Protein AF-A0A3N5MB37-F1 (afdb_monomer_lite)

Secondary structure (DSSP, 8-state):
-PPPPPPSEE-SS-TTEEEE-SSGGGGGG-SS-SEEEE-TTT-EEEEPPP-SS-SS--SSPPGGG----SSHHHHHHHHHHHHHHHHHHTT--

Structure (mmCIF, N/CA/C/O backbone):
data_AF-A0A3N5MB37-F1
#
_entry.id   AF-A0A3N5MB37-F1
#
loop_
_atom_site.group_PDB
_atom_site.id
_atom_site.type_symbol
_atom_site.label_atom_id
_atom_site.label_alt_id
_atom_site.label_comp_id
_atom_site.label_asym_id
_atom_site.label_entity_id
_atom_site.label_seq_id
_atom_site.pdbx_PDB_ins_code
_atom_site.Cartn_x
_atom_site.Cartn_y
_atom_site.Cartn_z
_atom_site.occupancy
_atom_site.B_iso_or_equiv
_atom_site.auth_seq_id
_atom_site.auth_comp_id
_atom_site.auth_asym_id
_atom_site.auth_atom_id
_atom_site.pdbx_PDB_model_num
ATOM 1 N N . MET A 1 1 ? -1.351 -23.965 -5.806 1.00 51.12 1 MET A N 1
ATOM 2 C CA . MET A 1 1 ? -0.735 -22.833 -5.084 1.00 51.12 1 MET A CA 1
ATOM 3 C C . MET A 1 1 ? -1.056 -21.598 -5.895 1.00 51.12 1 MET A C 1
ATOM 5 O O . MET A 1 1 ? -0.810 -21.631 -7.093 1.00 51.12 1 MET A O 1
ATOM 9 N N . THR A 1 2 ? -1.703 -20.592 -5.313 1.00 62.12 2 THR A N 1
ATOM 10 C CA . THR A 1 2 ? -2.011 -19.350 -6.036 1.00 62.12 2 THR A CA 1
ATOM 11 C C . THR A 1 2 ? -0.697 -18.619 -6.310 1.00 62.12 2 THR A C 1
ATOM 13 O O . THR A 1 2 ? 0.122 -18.483 -5.402 1.00 62.12 2 THR A O 1
ATOM 16 N N . GLU A 1 3 ? -0.450 -18.231 -7.558 1.00 83.38 3 GLU A N 1
ATOM 17 C CA . GLU A 1 3 ? 0.772 -17.511 -7.927 1.00 83.38 3 GLU A CA 1
ATOM 18 C C . GLU A 1 3 ? 0.736 -16.074 -7.394 1.00 83.38 3 GLU A C 1
ATOM 20 O O . GLU A 1 3 ? -0.325 -15.451 -7.322 1.00 83.38 3 GLU A O 1
ATOM 25 N N . ARG A 1 4 ? 1.905 -15.537 -7.018 1.00 89.44 4 ARG A N 1
ATOM 26 C CA . ARG A 1 4 ? 2.017 -14.131 -6.609 1.00 89.44 4 ARG A CA 1
ATOM 27 C C . ARG A 1 4 ? 1.727 -13.229 -7.803 1.00 89.44 4 ARG A C 1
ATOM 29 O O . ARG A 1 4 ? 2.274 -13.457 -8.881 1.00 89.44 4 ARG A O 1
ATOM 36 N N . GLY A 1 5 ? 0.989 -12.142 -7.586 1.00 89.88 5 GLY A N 1
ATOM 37 C CA . GLY A 1 5 ? 0.866 -11.084 -8.582 1.00 89.88 5 GLY A CA 1
ATOM 38 C C . GLY A 1 5 ? 2.246 -10.573 -9.035 1.00 89.88 5 GLY A C 1
ATOM 39 O O . GLY A 1 5 ? 3.174 -10.468 -8.209 1.00 89.88 5 GLY A O 1
ATOM 40 N N . PRO A 1 6 ? 2.423 -10.276 -10.336 1.00 92.69 6 PRO A N 1
ATOM 41 C CA . PRO A 1 6 ? 3.677 -9.743 -10.850 1.00 92.69 6 PRO A CA 1
ATOM 42 C C . PRO A 1 6 ? 3.964 -8.364 -10.246 1.00 92.69 6 PRO A C 1
ATOM 44 O O . PRO A 1 6 ? 3.060 -7.660 -9.799 1.00 92.69 6 PRO A O 1
ATOM 47 N N . ALA A 1 7 ? 5.237 -7.965 -10.242 1.00 95.50 7 ALA A N 1
ATOM 48 C CA . ALA A 1 7 ? 5.557 -6.571 -9.966 1.00 95.50 7 ALA A CA 1
ATOM 49 C C . ALA A 1 7 ? 5.042 -5.708 -11.124 1.00 95.50 7 ALA A C 1
ATOM 51 O O . ALA A 1 7 ? 5.195 -6.082 -12.287 1.00 95.50 7 ALA A O 1
ATOM 52 N N . TYR A 1 8 ? 4.458 -4.556 -10.807 1.00 96.81 8 TYR A N 1
ATOM 53 C CA . TYR A 1 8 ? 4.068 -3.570 -11.808 1.00 96.81 8 TYR A CA 1
ATOM 54 C C . TYR A 1 8 ? 5.303 -3.022 -12.530 1.00 96.81 8 TYR A C 1
ATOM 56 O O . TYR A 1 8 ? 5.325 -2.920 -13.756 1.00 96.81 8 TYR A O 1
ATOM 64 N N . ARG A 1 9 ? 6.349 -2.702 -11.760 1.00 96.38 9 ARG A N 1
ATOM 65 C CA . ARG A 1 9 ? 7.668 -2.275 -12.241 1.00 96.38 9 ARG A CA 1
ATOM 66 C C . ARG A 1 9 ? 8.749 -2.793 -11.298 1.00 96.38 9 ARG A C 1
ATOM 68 O O . ARG A 1 9 ? 8.490 -3.001 -10.115 1.00 96.38 9 ARG A O 1
ATOM 75 N N . SER A 1 10 ? 9.962 -2.958 -11.810 1.00 95.94 10 SER A N 1
ATOM 76 C CA . SER A 1 10 ? 11.148 -3.223 -10.989 1.00 95.94 10 SER A CA 1
ATOM 77 C C . SER A 1 10 ? 11.999 -1.966 -10.864 1.00 95.94 10 SER A C 1
ATOM 79 O O . SER A 1 10 ? 11.988 -1.113 -11.754 1.00 95.94 10 SER A O 1
ATOM 81 N N . SER A 1 11 ? 12.754 -1.849 -9.771 1.00 94.62 11 SER A N 1
ATOM 82 C CA . SER A 1 11 ? 13.696 -0.740 -9.613 1.00 94.62 11 SER A CA 1
ATOM 83 C C . SER A 1 11 ? 14.773 -0.783 -10.709 1.00 94.62 11 SER A C 1
ATOM 85 O O . SER A 1 11 ? 15.343 -1.849 -10.962 1.00 94.62 11 SER A O 1
ATOM 87 N N . PRO A 1 12 ? 15.114 0.365 -11.327 1.00 94.81 12 PRO A N 1
ATOM 88 C CA . PRO A 1 12 ? 16.154 0.433 -12.352 1.00 94.81 12 PRO A CA 1
ATOM 89 C C . PRO A 1 12 ? 17.563 0.165 -11.802 1.00 94.81 12 PRO A C 1
ATOM 91 O O . PRO A 1 12 ? 18.457 -0.180 -12.567 1.00 94.81 12 PRO A O 1
ATOM 94 N N . SER A 1 13 ? 17.776 0.321 -10.490 1.00 96.12 13 SER A N 1
ATOM 95 C CA . SER A 1 13 ? 19.071 0.105 -9.830 1.00 96.12 13 SER A CA 1
ATOM 96 C C . SER A 1 13 ? 19.144 -1.193 -9.024 1.00 96.12 13 SER A C 1
ATOM 98 O O . SER A 1 13 ? 20.227 -1.576 -8.586 1.00 96.12 13 SER A O 1
ATOM 100 N N . ASN A 1 14 ? 18.015 -1.877 -8.810 1.00 94.25 14 ASN A N 1
ATOM 101 C CA . ASN A 1 14 ? 17.966 -3.132 -8.066 1.00 94.25 14 ASN A CA 1
ATOM 102 C C . ASN A 1 14 ? 16.813 -4.024 -8.572 1.00 94.25 14 ASN A C 1
ATOM 104 O O . ASN A 1 14 ? 15.666 -3.824 -8.166 1.00 94.25 14 ASN A O 1
ATOM 108 N N . PRO A 1 15 ? 17.088 -5.041 -9.408 1.00 92.69 15 PRO A N 1
ATOM 109 C CA . PRO A 1 15 ? 16.046 -5.882 -9.999 1.00 92.69 15 PRO A CA 1
ATOM 110 C C . PRO A 1 15 ? 15.275 -6.725 -8.970 1.00 92.69 15 PRO A C 1
ATOM 112 O O . PRO A 1 15 ? 14.184 -7.204 -9.274 1.00 92.69 15 PRO A O 1
ATOM 115 N N . SER A 1 16 ? 15.802 -6.876 -7.750 1.00 93.94 16 SER A N 1
ATOM 116 C CA . SER A 1 16 ? 15.133 -7.576 -6.649 1.00 93.94 16 SER A CA 1
ATOM 117 C C . SER A 1 16 ? 14.076 -6.724 -5.938 1.00 93.94 16 SER A C 1
ATOM 119 O O . SER A 1 16 ? 13.363 -7.249 -5.087 1.00 93.94 16 SER A O 1
ATOM 121 N N . LEU A 1 17 ? 13.956 -5.430 -6.257 1.00 96.12 17 LEU A N 1
ATOM 122 C CA . LEU A 1 17 ? 12.909 -4.547 -5.738 1.00 96.12 17 LEU A CA 1
ATOM 123 C C . LEU A 1 17 ? 11.783 -4.403 -6.763 1.00 96.12 17 LEU A C 1
ATOM 125 O O . LEU A 1 17 ? 12.007 -3.893 -7.861 1.00 96.12 17 LEU A O 1
ATOM 129 N N . GLY A 1 18 ? 10.575 -4.821 -6.386 1.00 96.56 18 GLY A N 1
ATOM 130 C CA . GLY A 1 18 ? 9.370 -4.727 -7.207 1.00 96.56 18 GLY A CA 1
ATOM 131 C C . GLY A 1 18 ? 8.318 -3.807 -6.596 1.00 96.56 18 GLY A C 1
ATOM 132 O O . GLY A 1 18 ? 7.938 -3.972 -5.440 1.00 96.56 18 GLY A O 1
ATOM 133 N N . GLU A 1 19 ? 7.818 -2.869 -7.391 1.00 97.88 19 GLU A N 1
ATOM 134 C CA . GLU A 1 19 ? 6.635 -2.066 -7.089 1.00 97.88 19 GLU A CA 1
ATOM 135 C C . GLU A 1 19 ? 5.375 -2.917 -7.281 1.00 97.88 19 GLU A C 1
ATOM 137 O O . GLU A 1 19 ? 5.192 -3.510 -8.346 1.00 97.88 19 GLU A O 1
ATOM 142 N N . ILE A 1 20 ? 4.501 -2.993 -6.276 1.00 97.94 20 ILE A N 1
ATOM 143 C CA . ILE A 1 20 ? 3.253 -3.760 -6.349 1.00 97.94 20 ILE A CA 1
ATOM 144 C C . ILE A 1 20 ? 2.071 -2.802 -6.483 1.00 97.94 20 ILE A C 1
ATOM 146 O O . ILE A 1 20 ? 1.861 -1.949 -5.624 1.00 97.94 20 ILE A O 1
ATOM 150 N N . GLN A 1 21 ? 1.278 -2.989 -7.539 1.00 97.75 21 GLN A N 1
ATOM 151 C CA . GLN A 1 21 ? 0.029 -2.270 -7.786 1.00 97.75 21 GLN A CA 1
ATOM 152 C C . GLN A 1 21 ? -1.097 -3.294 -7.949 1.00 97.75 21 GLN A C 1
ATOM 154 O O . GLN A 1 21 ? -1.097 -4.047 -8.921 1.00 97.75 21 GLN A O 1
ATOM 159 N N . THR A 1 22 ? -2.065 -3.320 -7.028 1.00 96.12 22 THR A N 1
ATOM 160 C CA . THR A 1 22 ? -3.230 -4.217 -7.161 1.00 96.12 22 THR A CA 1
ATOM 161 C C . THR A 1 22 ? -4.180 -3.746 -8.266 1.00 96.12 22 THR A C 1
ATOM 163 O O . THR A 1 22 ? -4.939 -4.549 -8.806 1.00 96.12 22 THR A O 1
ATOM 166 N N . ARG A 1 23 ? -4.094 -2.458 -8.639 1.00 96.38 23 ARG A N 1
ATOM 167 C CA . ARG A 1 23 ? -4.806 -1.819 -9.753 1.00 96.38 23 ARG A CA 1
ATOM 168 C C . ARG A 1 23 ? -3.857 -0.952 -10.593 1.00 96.38 23 ARG A C 1
ATOM 170 O O . ARG A 1 23 ? -3.792 0.264 -10.389 1.00 96.38 23 ARG A O 1
ATOM 177 N N . PRO A 1 24 ? -3.085 -1.547 -11.522 1.00 96.12 24 PRO A N 1
ATOM 178 C CA . PRO A 1 24 ? -2.102 -0.826 -12.336 1.00 96.12 24 PRO A CA 1
ATOM 179 C C . PRO A 1 24 ? -2.658 0.398 -13.077 1.00 96.12 24 PRO A C 1
ATOM 181 O O . PRO A 1 24 ? -1.956 1.389 -13.258 1.00 96.12 24 PRO A O 1
ATOM 184 N N . GLU A 1 25 ? -3.930 0.368 -13.473 1.00 97.06 25 GLU A N 1
ATOM 185 C CA . GLU A 1 25 ? -4.607 1.459 -14.177 1.00 97.06 25 GLU A CA 1
ATOM 186 C C . GLU A 1 25 ? -4.815 2.719 -13.317 1.00 97.06 25 GLU A C 1
ATOM 188 O O . GLU A 1 25 ? -4.987 3.815 -13.854 1.00 97.06 25 GLU A O 1
ATOM 193 N N . ARG A 1 26 ? -4.775 2.574 -11.987 1.00 96.88 26 ARG A N 1
ATOM 194 C CA . ARG A 1 26 ? -4.973 3.645 -10.998 1.00 96.88 26 ARG A CA 1
ATOM 195 C C . ARG A 1 26 ? -3.655 4.206 -10.448 1.00 96.88 26 ARG A C 1
ATOM 197 O O . ARG A 1 26 ? -3.683 5.076 -9.586 1.00 96.88 26 ARG A O 1
ATOM 204 N N . VAL A 1 27 ? -2.497 3.754 -10.946 1.00 96.75 27 VAL A N 1
ATOM 205 C CA . VAL A 1 27 ? -1.170 4.170 -10.438 1.00 96.75 27 VAL A CA 1
ATOM 206 C C . VAL A 1 27 ? -0.971 5.688 -10.420 1.00 96.75 27 VAL A C 1
ATOM 208 O O . VAL A 1 27 ? -0.319 6.213 -9.530 1.00 96.75 27 VAL A O 1
ATOM 211 N N . LYS A 1 28 ? -1.550 6.401 -11.392 1.00 96.62 28 LYS A N 1
ATOM 212 C CA . LYS A 1 28 ? -1.431 7.860 -11.522 1.00 96.62 28 LYS A CA 1
ATOM 213 C C . LYS A 1 28 ? -2.143 8.633 -10.406 1.00 96.62 28 LYS A C 1
ATOM 215 O O . LYS A 1 28 ? -1.848 9.809 -10.231 1.00 96.62 28 LYS A O 1
ATOM 220 N N . ASP A 1 29 ? -3.072 7.992 -9.699 1.00 96.56 29 ASP A N 1
ATOM 221 C CA . ASP A 1 29 ? -3.858 8.649 -8.657 1.00 96.56 29 ASP A CA 1
ATOM 222 C C . ASP A 1 29 ? -3.123 8.636 -7.313 1.00 96.56 29 ASP A C 1
ATOM 224 O O . ASP A 1 29 ? -3.400 9.474 -6.464 1.00 96.56 29 ASP A O 1
ATOM 228 N N . MET A 1 30 ? -2.158 7.724 -7.133 1.00 95.62 30 MET A N 1
ATOM 229 C CA . MET A 1 30 ? -1.439 7.526 -5.876 1.00 95.62 30 MET A CA 1
ATOM 230 C C . MET A 1 30 ? 0.018 8.005 -5.982 1.00 95.62 30 MET A C 1
ATOM 232 O O . MET A 1 30 ? 0.730 7.610 -6.905 1.00 95.62 30 MET A O 1
ATOM 236 N N . PRO A 1 31 ? 0.530 8.785 -5.012 1.00 95.06 31 PRO A N 1
ATOM 237 C CA . PRO A 1 31 ? 1.931 9.208 -4.986 1.00 95.06 31 PRO A CA 1
ATOM 238 C C . PRO A 1 31 ? 2.881 8.127 -4.437 1.00 95.06 31 PRO A C 1
ATOM 240 O O . PRO A 1 31 ? 4.082 8.363 -4.315 1.00 95.06 31 PRO A O 1
ATOM 243 N N . TYR A 1 32 ? 2.357 6.953 -4.077 1.00 95.50 32 TYR A N 1
ATOM 244 C CA . TYR A 1 32 ? 3.097 5.810 -3.550 1.00 95.50 32 TYR A CA 1
ATOM 245 C C . TYR A 1 32 ? 2.484 4.493 -4.041 1.00 95.50 32 TYR A C 1
ATOM 247 O O . TYR A 1 32 ? 1.348 4.448 -4.513 1.00 95.50 32 TYR A O 1
ATOM 255 N N . ALA A 1 33 ? 3.235 3.401 -3.907 1.00 97.62 33 ALA A N 1
ATOM 256 C CA . ALA A 1 33 ? 2.741 2.061 -4.198 1.00 97.62 33 ALA A CA 1
ATOM 257 C C . ALA A 1 33 ? 2.045 1.445 -2.973 1.00 97.62 33 ALA A C 1
ATOM 259 O O . ALA A 1 33 ? 2.534 1.626 -1.854 1.00 97.62 33 ALA A O 1
ATOM 260 N N . PRO A 1 34 ? 0.964 0.663 -3.147 1.00 98.06 34 PRO A N 1
ATOM 261 C CA . PRO A 1 34 ? 0.373 -0.124 -2.065 1.00 98.06 34 PRO A CA 1
ATOM 262 C C . PRO A 1 34 ? 1.388 -0.986 -1.307 1.00 98.06 34 PRO A C 1
ATOM 264 O O . PRO A 1 34 ? 1.334 -1.066 -0.081 1.00 98.06 34 PRO A O 1
ATOM 267 N N . ALA A 1 35 ? 2.336 -1.598 -2.023 1.00 98.31 35 ALA A N 1
ATOM 268 C CA . ALA A 1 35 ? 3.447 -2.305 -1.404 1.00 98.31 35 ALA A CA 1
ATOM 269 C C . ALA A 1 35 ? 4.709 -2.321 -2.274 1.00 98.31 35 ALA A C 1
ATOM 271 O O . ALA A 1 35 ? 4.655 -2.173 -3.496 1.00 98.31 35 ALA A O 1
ATOM 272 N N . ILE A 1 36 ? 5.845 -2.572 -1.626 1.00 98.06 36 ILE A N 1
ATOM 273 C CA . ILE A 1 36 ? 7.128 -2.878 -2.260 1.00 98.06 36 ILE A CA 1
ATOM 274 C C . ILE A 1 36 ? 7.547 -4.290 -1.862 1.00 98.06 36 ILE A C 1
ATOM 276 O O . ILE A 1 36 ? 7.610 -4.625 -0.678 1.00 98.06 36 ILE A O 1
ATOM 280 N N . ARG A 1 37 ? 7.867 -5.118 -2.855 1.00 97.12 37 ARG A N 1
ATOM 281 C CA . ARG A 1 37 ? 8.372 -6.477 -2.655 1.00 97.12 37 ARG A CA 1
ATOM 282 C C . ARG A 1 37 ? 9.888 -6.512 -2.797 1.00 97.12 37 ARG A C 1
ATOM 284 O O . ARG A 1 37 ? 10.427 -6.041 -3.796 1.00 97.12 37 ARG A O 1
ATOM 291 N N . VAL A 1 38 ? 10.555 -7.139 -1.834 1.00 96.62 38 VAL A N 1
ATOM 292 C CA . VAL A 1 38 ? 11.975 -7.497 -1.895 1.00 96.62 38 VAL A CA 1
ATOM 293 C C . VAL A 1 38 ? 12.071 -8.989 -2.189 1.00 96.62 38 VAL A C 1
ATOM 295 O O . VAL A 1 38 ? 11.643 -9.816 -1.387 1.00 96.62 38 VAL A O 1
ATOM 298 N N . ALA A 1 39 ? 12.610 -9.336 -3.354 1.00 90.94 39 ALA A N 1
ATOM 299 C CA . ALA A 1 39 ? 12.836 -10.713 -3.776 1.00 90.94 39 ALA A CA 1
ATOM 300 C C . ALA A 1 39 ? 13.896 -11.416 -2.888 1.00 90.94 39 ALA A C 1
ATOM 302 O O . ALA A 1 39 ? 14.502 -10.783 -2.014 1.00 90.94 39 ALA A O 1
ATOM 303 N N . PRO A 1 40 ? 14.135 -12.728 -3.073 1.00 86.56 40 PRO A N 1
ATOM 304 C CA . PRO A 1 40 ? 15.151 -13.454 -2.318 1.00 86.56 40 PRO A CA 1
ATOM 305 C C . PRO A 1 40 ? 16.536 -12.776 -2.340 1.00 86.56 40 PRO A C 1
ATOM 307 O O . PRO A 1 40 ? 16.893 -12.126 -3.327 1.00 86.56 40 PRO A O 1
ATOM 310 N N . PRO A 1 41 ? 17.333 -12.934 -1.267 1.00 85.06 41 PRO A N 1
ATOM 311 C CA . PRO A 1 41 ? 17.086 -13.809 -0.114 1.00 85.06 41 PRO A CA 1
ATOM 312 C C . PRO A 1 41 ? 16.215 -13.197 1.000 1.00 85.06 41 PRO A C 1
ATOM 314 O O . PRO A 1 41 ? 15.928 -13.889 1.967 1.00 85.06 41 PRO A O 1
ATOM 317 N N . GLY A 1 42 ? 15.811 -11.924 0.903 1.00 81.06 42 GLY A N 1
ATOM 318 C CA . GLY A 1 42 ? 15.047 -11.258 1.968 1.00 81.06 42 GLY A CA 1
ATOM 319 C C . GLY A 1 42 ? 13.579 -11.683 2.037 1.00 81.06 42 GLY A C 1
ATOM 320 O O . GLY A 1 42 ? 13.042 -11.826 3.126 1.00 81.06 42 GLY A O 1
ATOM 321 N N . GLU A 1 43 ? 12.951 -11.880 0.874 1.00 91.38 43 GLU A N 1
ATOM 322 C CA . GLU A 1 43 ? 11.543 -12.286 0.731 1.00 91.38 43 GLU A CA 1
ATOM 323 C C . GLU A 1 43 ? 10.569 -11.489 1.625 1.00 91.38 43 GLU A C 1
ATOM 325 O O . GLU A 1 43 ? 9.735 -12.036 2.343 1.00 91.38 43 GLU A O 1
ATOM 330 N N . LEU A 1 44 ? 10.687 -10.160 1.570 1.00 96.50 44 LEU A N 1
ATOM 331 C CA . LEU A 1 44 ? 9.886 -9.229 2.366 1.00 96.50 44 LEU A CA 1
ATOM 332 C C . LEU A 1 44 ? 8.843 -8.513 1.506 1.00 96.50 44 LEU A C 1
ATOM 334 O O . LEU A 1 44 ? 9.084 -8.201 0.336 1.00 96.50 44 LEU A O 1
ATOM 338 N N . LEU A 1 45 ? 7.711 -8.176 2.121 1.00 97.50 45 LEU A N 1
ATOM 339 C CA . LEU A 1 45 ? 6.710 -7.272 1.565 1.00 97.50 45 LEU A CA 1
ATOM 340 C C . LEU A 1 45 ? 6.527 -6.085 2.516 1.00 97.50 45 LEU A C 1
ATOM 342 O O . LEU A 1 45 ? 6.090 -6.251 3.652 1.00 97.50 45 LEU A O 1
ATOM 346 N N . PHE A 1 46 ? 6.863 -4.889 2.048 1.00 98.00 46 PHE A N 1
ATOM 347 C CA . PHE A 1 46 ? 6.650 -3.639 2.769 1.00 98.00 46 PHE A CA 1
ATOM 348 C C . PHE A 1 46 ? 5.318 -3.049 2.323 1.00 98.00 46 PHE A C 1
ATOM 350 O O . PHE A 1 46 ? 5.188 -2.638 1.172 1.00 98.00 46 PHE A O 1
ATOM 357 N N . ILE A 1 47 ? 4.332 -3.037 3.216 1.00 98.31 47 ILE A N 1
ATOM 358 C CA . ILE A 1 47 ? 2.983 -2.536 2.938 1.00 98.31 47 ILE A CA 1
ATOM 359 C C . ILE A 1 47 ? 2.905 -1.072 3.376 1.00 98.31 47 ILE A C 1
ATOM 361 O O . ILE A 1 47 ? 3.324 -0.729 4.483 1.00 98.31 47 ILE A O 1
ATOM 365 N N . SER A 1 48 ? 2.387 -0.210 2.502 1.00 98.19 48 SER A N 1
ATOM 366 C CA . SER A 1 48 ? 2.138 1.197 2.825 1.00 98.19 48 SER A CA 1
ATOM 367 C C . SER A 1 48 ? 1.080 1.331 3.923 1.00 98.19 48 SER A C 1
ATOM 369 O O . SER A 1 48 ? 0.241 0.452 4.112 1.00 98.19 48 SER A O 1
ATOM 371 N N . GLY A 1 49 ? 1.101 2.444 4.660 1.00 97.19 49 GLY A N 1
ATOM 372 C CA . GLY A 1 49 ? 0.109 2.691 5.707 1.00 97.19 49 GLY A CA 1
ATOM 373 C C . GLY A 1 49 ? -1.316 2.668 5.145 1.00 97.19 49 GLY A C 1
ATOM 374 O O . GLY A 1 49 ? -1.633 3.444 4.246 1.00 97.19 49 GLY A O 1
ATOM 375 N N . ALA A 1 50 ? -2.170 1.793 5.680 1.00 96.75 50 ALA A N 1
ATOM 376 C CA . ALA A 1 50 ? -3.575 1.695 5.299 1.00 96.75 50 ALA A CA 1
ATOM 377 C C . ALA A 1 50 ? -4.472 2.435 6.301 1.00 96.75 50 ALA A C 1
ATOM 379 O O . ALA A 1 50 ? -4.262 2.387 7.514 1.00 96.75 50 ALA A O 1
ATOM 380 N N . THR A 1 51 ? -5.493 3.105 5.780 1.00 96.00 51 THR A N 1
ATOM 381 C CA . THR A 1 51 ? -6.512 3.846 6.534 1.00 96.00 51 THR A CA 1
ATOM 382 C C . THR A 1 51 ? -7.899 3.321 6.129 1.00 96.00 51 THR A C 1
ATOM 384 O O . THR A 1 51 ? -7.980 2.452 5.255 1.00 96.00 51 THR A O 1
ATOM 387 N N . PRO A 1 52 ? -9.006 3.808 6.722 1.00 97.12 52 PRO A N 1
ATOM 388 C CA . PRO A 1 52 ? -10.348 3.502 6.221 1.00 97.12 52 PRO A CA 1
ATOM 389 C C . PRO A 1 52 ? -10.682 4.098 4.842 1.00 97.12 52 PRO A C 1
ATOM 391 O O . PRO A 1 52 ? -11.741 3.775 4.307 1.00 97.12 52 PRO A O 1
ATOM 394 N N . SER A 1 53 ? -9.827 4.948 4.260 1.00 96.12 53 SER A N 1
ATOM 395 C CA . SER A 1 53 ? -10.001 5.419 2.879 1.00 96.12 53 SER A CA 1
ATOM 396 C C . SER A 1 53 ? -9.889 4.248 1.890 1.00 96.12 53 SER A C 1
ATOM 398 O O . SER A 1 53 ? -9.150 3.301 2.164 1.00 96.12 53 SER A O 1
ATOM 400 N N . PRO A 1 54 ? -10.526 4.302 0.707 1.00 95.88 54 PRO A N 1
ATOM 401 C CA . PRO A 1 54 ? -10.273 3.327 -0.355 1.00 95.88 54 PRO A CA 1
ATOM 402 C C . PRO A 1 54 ? -8.774 3.208 -0.677 1.00 95.88 54 PRO A C 1
ATOM 404 O O . PRO A 1 54 ? -8.078 4.222 -0.721 1.00 95.88 54 PRO A O 1
ATOM 407 N N . LEU A 1 55 ? -8.273 1.993 -0.945 1.00 96.25 55 LEU A N 1
ATOM 408 C CA . LEU A 1 55 ? -6.846 1.764 -1.239 1.00 96.25 55 LEU A CA 1
ATOM 409 C C . LEU A 1 55 ? -6.302 2.660 -2.367 1.00 96.25 55 LEU A C 1
ATOM 411 O O . LEU A 1 55 ? -5.175 3.138 -2.282 1.00 96.25 55 LEU A O 1
ATOM 415 N N . TYR A 1 56 ? -7.111 2.890 -3.403 1.00 97.19 56 TYR A N 1
ATOM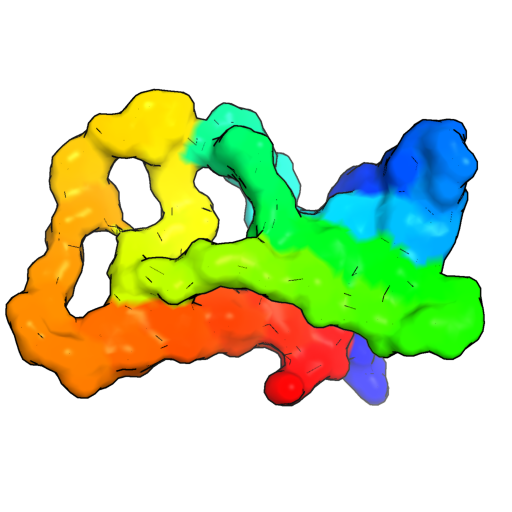 416 C CA . TYR A 1 56 ? -6.843 3.880 -4.444 1.00 97.19 56 TYR A CA 1
ATOM 417 C C . TYR A 1 56 ? -7.866 5.003 -4.339 1.00 97.19 56 TYR A C 1
ATOM 419 O O . TYR A 1 56 ? -9.067 4.755 -4.458 1.00 97.19 56 TYR A O 1
ATOM 427 N N . HIS A 1 57 ? -7.371 6.220 -4.162 1.00 96.69 57 HIS A N 1
ATOM 428 C CA . HIS A 1 57 ? -8.136 7.459 -4.089 1.00 96.69 57 HIS A CA 1
ATOM 429 C C . HIS A 1 57 ? -7.340 8.582 -4.760 1.00 96.69 57 HIS A C 1
ATOM 431 O O . HIS A 1 57 ? -6.192 8.394 -5.160 1.00 96.69 57 HIS A O 1
ATOM 437 N N . SER A 1 58 ? -7.973 9.728 -4.941 1.00 96.00 58 SER A N 1
ATOM 438 C CA . SER A 1 58 ? -7.414 10.853 -5.670 1.00 96.00 58 SER A CA 1
ATOM 439 C C . SER A 1 58 ? -6.386 11.606 -4.828 1.00 96.00 58 SER A C 1
ATOM 441 O O . SER A 1 58 ? -6.583 11.855 -3.638 1.00 96.00 58 SER A O 1
ATOM 443 N N . HIS A 1 59 ? -5.291 12.015 -5.468 1.00 95.44 59 HIS A N 1
ATOM 444 C CA . HIS A 1 59 ? -4.351 12.996 -4.938 1.00 95.44 59 HIS A CA 1
ATOM 445 C C . HIS A 1 59 ? -4.186 14.143 -5.952 1.00 95.44 59 HIS A C 1
ATOM 447 O O . HIS A 1 59 ? -3.641 13.912 -7.033 1.00 95.44 59 HIS A O 1
ATOM 453 N N . PRO A 1 60 ? -4.606 15.387 -5.633 1.00 94.94 60 PRO A N 1
ATOM 454 C CA . PRO A 1 60 ? -5.144 15.855 -4.347 1.00 94.94 60 PRO A CA 1
ATOM 455 C C . PRO A 1 60 ? -6.456 15.176 -3.923 1.00 94.94 60 PRO A C 1
ATOM 457 O O . PRO A 1 60 ? -7.229 14.748 -4.771 1.00 94.94 60 PRO A O 1
ATOM 460 N N . HIS A 1 61 ? -6.691 15.087 -2.609 1.00 95.50 61 HIS A N 1
ATOM 461 C CA . HIS A 1 61 ? -7.853 14.389 -2.050 1.00 95.50 61 HIS A CA 1
ATOM 462 C C . HIS A 1 61 ? -9.182 15.010 -2.485 1.00 95.50 61 HIS A C 1
ATOM 464 O O . HIS A 1 61 ? -9.389 16.218 -2.334 1.00 95.50 61 HIS A O 1
ATOM 470 N N . GLU A 1 62 ? -10.115 14.163 -2.916 1.00 95.56 62 GLU A N 1
ATOM 471 C CA . GLU A 1 62 ? -11.502 14.543 -3.158 1.00 95.56 62 GLU A CA 1
ATOM 472 C C . GLU A 1 62 ? -12.375 14.140 -1.966 1.00 95.56 62 GLU A C 1
ATOM 474 O O . GLU A 1 62 ? -12.503 12.966 -1.634 1.00 95.56 62 GLU A O 1
ATOM 479 N N . LEU A 1 63 ? -13.015 15.116 -1.309 1.00 94.12 63 LEU A N 1
ATOM 480 C CA . LEU A 1 63 ? -13.744 14.891 -0.047 1.00 94.12 63 LEU A CA 1
ATOM 481 C C . LEU A 1 63 ? -14.800 13.780 -0.129 1.00 94.12 63 LEU A C 1
ATOM 483 O O . LEU A 1 63 ? -15.054 13.096 0.861 1.00 94.12 63 LEU A O 1
ATOM 487 N N . HIS A 1 64 ? -15.419 13.600 -1.296 1.00 94.88 64 HIS A N 1
ATOM 488 C CA . HIS A 1 64 ? -16.470 12.607 -1.481 1.00 94.88 64 HIS A CA 1
ATOM 489 C C . HIS A 1 64 ? -15.948 11.157 -1.456 1.00 94.88 64 HIS A C 1
ATOM 491 O O . HIS A 1 64 ? -16.734 10.250 -1.196 1.00 94.88 64 HIS A O 1
ATOM 497 N N . GLU A 1 65 ? -14.646 10.933 -1.667 1.00 94.50 65 GLU A N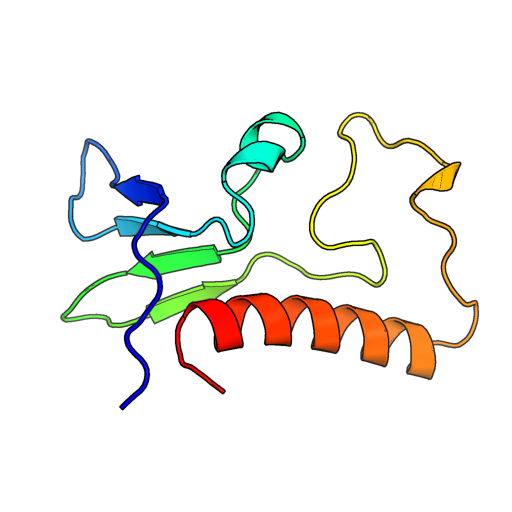 1
ATOM 498 C CA . GLU A 1 65 ? -14.003 9.614 -1.579 1.00 94.50 65 GLU A CA 1
ATOM 499 C C . GLU A 1 65 ? -13.668 9.214 -0.128 1.00 94.50 65 GLU A C 1
ATOM 501 O O . GLU A 1 65 ? -13.362 8.054 0.144 1.00 94.50 65 GLU A O 1
ATOM 506 N N . HIS A 1 66 ? -13.763 10.154 0.820 1.00 93.12 66 HIS A N 1
ATOM 507 C CA . HIS A 1 66 ? -13.340 9.990 2.215 1.00 93.12 66 HIS A CA 1
ATOM 508 C C . HIS A 1 66 ? -14.518 10.021 3.201 1.00 93.12 66 HIS A C 1
ATOM 510 O O . HIS A 1 66 ? -14.496 10.703 4.228 1.00 93.12 66 HIS A O 1
ATOM 516 N N . GLN A 1 67 ? -15.575 9.271 2.890 1.00 92.44 67 GLN A N 1
ATOM 517 C CA . GLN A 1 67 ? -16.742 9.114 3.762 1.00 92.44 67 GLN A CA 1
ATOM 518 C C . GLN A 1 67 ? -16.506 8.000 4.786 1.00 92.44 67 GLN A C 1
ATOM 520 O O . GLN A 1 67 ? -16.926 6.859 4.607 1.00 92.44 67 GLN A O 1
ATOM 525 N N . HIS A 1 68 ? -15.790 8.324 5.862 1.00 94.25 68 HIS A N 1
ATOM 526 C CA . HIS A 1 68 ? -15.416 7.332 6.867 1.00 94.25 68 HIS A CA 1
ATOM 527 C C . HIS A 1 68 ? -16.496 7.142 7.942 1.00 94.25 68 HIS A C 1
ATOM 529 O O . HIS A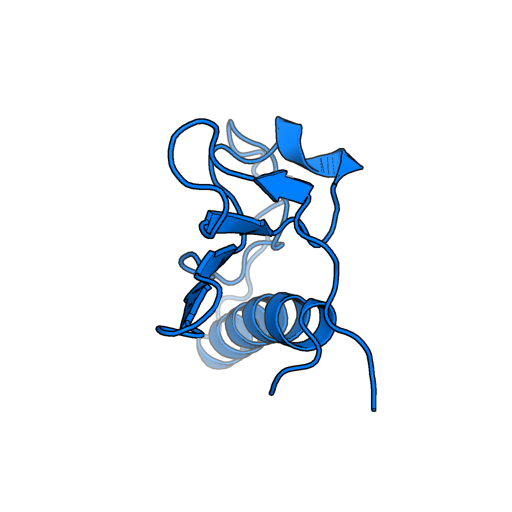 1 68 ? -17.123 8.111 8.381 1.00 94.25 68 HIS A O 1
ATOM 535 N N . PRO A 1 69 ? -16.676 5.909 8.441 1.00 95.81 69 PRO A N 1
ATOM 536 C CA . PRO A 1 69 ? -17.505 5.653 9.611 1.00 95.81 69 PRO A CA 1
ATOM 537 C C . PRO A 1 69 ? -16.883 6.307 10.849 1.00 95.81 69 PRO A C 1
ATOM 539 O O . PRO A 1 69 ? -15.665 6.386 10.973 1.00 95.81 69 PRO A O 1
ATOM 542 N N . VAL A 1 70 ? -17.703 6.743 11.807 1.00 96.75 70 VAL A N 1
ATOM 543 C CA . VAL A 1 70 ? -17.207 7.362 13.056 1.00 96.75 70 VAL A CA 1
ATOM 544 C C . VAL A 1 70 ? -16.647 6.315 14.029 1.00 96.75 70 VAL A C 1
ATOM 546 O O . VAL A 1 70 ? -15.748 6.602 14.814 1.00 96.75 70 VAL A O 1
ATOM 549 N N . GLY A 1 71 ? -17.169 5.086 13.986 1.00 98.12 71 GLY A N 1
ATOM 550 C CA . GLY A 1 71 ? -16.767 4.014 14.893 1.00 98.12 71 GLY A CA 1
ATOM 551 C C . GLY A 1 71 ? -15.379 3.464 14.570 1.00 98.12 71 GLY A C 1
ATOM 552 O O . GLY A 1 71 ? -15.138 3.001 13.457 1.00 98.12 71 GLY A O 1
ATOM 553 N N . ILE A 1 72 ? -14.492 3.438 15.569 1.00 98.25 72 ILE A N 1
ATOM 554 C CA . ILE A 1 72 ? -13.115 2.951 15.398 1.00 98.25 72 ILE A CA 1
ATOM 555 C C . ILE A 1 72 ? -13.057 1.494 14.930 1.00 98.25 72 ILE A C 1
ATOM 557 O O . ILE A 1 72 ? -12.246 1.171 14.072 1.00 98.25 72 ILE A O 1
ATOM 561 N N . ALA A 1 73 ? -13.955 0.632 15.419 1.00 98.56 73 ALA A N 1
ATOM 562 C CA . ALA A 1 73 ? -14.002 -0.773 15.015 1.00 98.56 73 ALA A CA 1
ATOM 563 C C . ALA A 1 73 ? -14.206 -0.924 13.500 1.00 98.56 73 ALA A C 1
ATOM 565 O O . ALA A 1 73 ? -13.530 -1.723 12.855 1.00 98.56 73 ALA A O 1
ATOM 566 N N . GLU A 1 74 ? -15.091 -0.110 12.926 1.00 98.38 74 GLU A N 1
ATOM 567 C CA . GLU A 1 74 ? -15.371 -0.150 11.497 1.00 98.38 74 GLU A CA 1
ATOM 568 C C . GLU A 1 74 ? -14.228 0.460 10.682 1.00 98.38 74 GLU A C 1
ATOM 570 O O . GLU A 1 74 ? -13.840 -0.087 9.651 1.00 98.38 74 GLU A O 1
ATOM 575 N N . GLN A 1 75 ? -13.617 1.545 11.170 1.00 98.44 75 GLN A N 1
ATOM 576 C CA . GLN A 1 75 ? -12.423 2.097 10.527 1.00 98.44 75 GLN A CA 1
ATOM 577 C C . GLN A 1 75 ? -11.270 1.085 10.501 1.00 98.44 75 GLN A C 1
ATOM 579 O O . GLN A 1 75 ? -10.595 0.941 9.482 1.00 98.44 75 GLN A O 1
ATOM 584 N N . THR A 1 76 ? -11.063 0.357 11.602 1.00 98.44 76 THR A N 1
ATOM 585 C CA . THR A 1 76 ? -10.072 -0.718 11.682 1.00 98.44 76 THR A CA 1
ATOM 586 C C . THR A 1 76 ? -10.403 -1.841 10.707 1.00 98.44 76 THR A C 1
ATOM 588 O O . THR A 1 76 ? -9.507 -2.286 9.997 1.00 98.44 76 THR A O 1
ATOM 591 N N . ARG A 1 77 ? -11.669 -2.270 10.613 1.00 98.50 77 ARG A N 1
ATOM 592 C CA . ARG A 1 77 ? -12.094 -3.296 9.648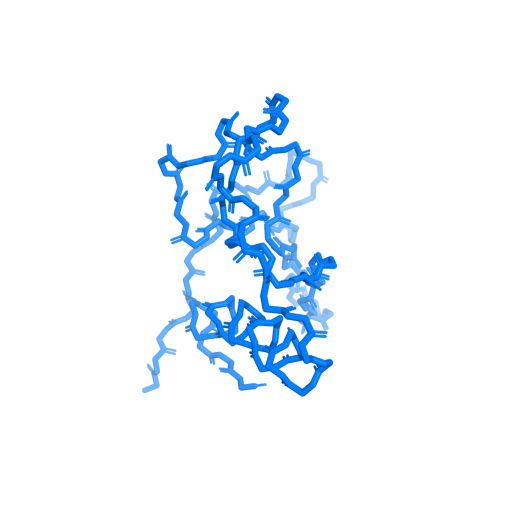 1.00 98.50 77 ARG A CA 1
ATOM 593 C C . ARG A 1 77 ? -11.727 -2.896 8.215 1.00 98.50 77 ARG A C 1
ATOM 595 O O . ARG A 1 77 ? -11.065 -3.671 7.534 1.00 98.50 77 ARG A O 1
ATOM 602 N N . LEU A 1 78 ? -12.073 -1.678 7.795 1.00 98.06 78 LEU A N 1
ATOM 603 C CA . LEU A 1 78 ? -11.777 -1.166 6.450 1.00 98.06 78 LEU A CA 1
ATOM 604 C C . LEU A 1 78 ? -10.269 -1.075 6.170 1.00 98.06 78 LEU A C 1
ATOM 606 O O . LEU A 1 78 ? -9.806 -1.486 5.107 1.00 98.06 78 LEU A O 1
ATOM 610 N N . ALA A 1 79 ? -9.480 -0.598 7.137 1.00 98.25 79 ALA A N 1
ATOM 611 C CA . ALA A 1 79 ? -8.025 -0.556 7.000 1.00 98.25 79 ALA A CA 1
ATOM 612 C C . ALA A 1 79 ? -7.421 -1.966 6.845 1.00 98.25 79 ALA A C 1
ATOM 614 O O . ALA A 1 79 ? -6.565 -2.185 5.985 1.00 98.25 79 ALA A O 1
ATOM 615 N N . MET A 1 80 ? -7.898 -2.940 7.628 1.00 98.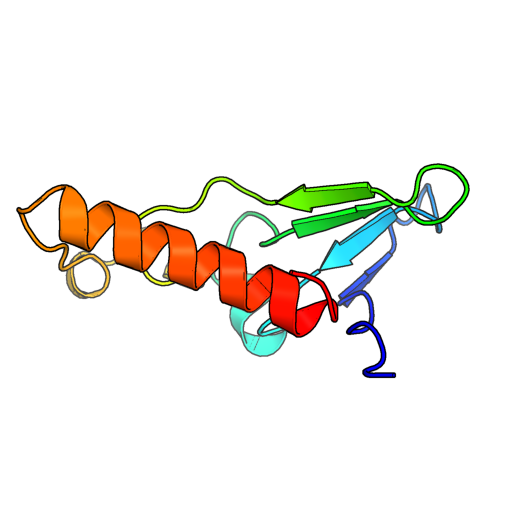50 80 MET A N 1
ATOM 616 C CA . MET A 1 80 ? -7.461 -4.335 7.520 1.00 98.50 80 MET A CA 1
ATOM 617 C C . MET A 1 80 ? -7.901 -4.980 6.200 1.00 98.50 80 MET A C 1
ATOM 619 O O . MET A 1 80 ? -7.149 -5.770 5.636 1.00 98.50 80 MET A O 1
ATOM 623 N N . GLU A 1 81 ? -9.067 -4.623 5.660 1.00 97.94 81 GLU A N 1
ATOM 624 C CA . GLU A 1 81 ? -9.510 -5.077 4.335 1.00 97.94 81 GLU A CA 1
ATOM 625 C C . GLU A 1 81 ? -8.628 -4.543 3.212 1.00 97.94 81 GLU A C 1
ATOM 627 O O . GLU A 1 81 ? -8.247 -5.303 2.321 1.00 97.94 81 GLU A O 1
ATOM 632 N N . ASN A 1 82 ? -8.221 -3.274 3.282 1.00 97.81 82 ASN A N 1
ATOM 633 C CA . ASN A 1 82 ? -7.250 -2.718 2.345 1.00 97.81 82 ASN A CA 1
ATOM 634 C C . ASN A 1 82 ? -5.928 -3.502 2.384 1.00 97.81 82 ASN A C 1
ATOM 636 O O . ASN A 1 82 ? -5.436 -3.915 1.333 1.00 97.81 82 ASN A O 1
ATOM 640 N N . ILE A 1 83 ? -5.391 -3.783 3.577 1.00 98.56 83 ILE A N 1
ATOM 641 C CA . ILE A 1 83 ? -4.183 -4.613 3.740 1.00 98.56 83 ILE A CA 1
ATOM 642 C C . ILE A 1 83 ? -4.405 -6.008 3.145 1.00 98.56 83 ILE A C 1
ATOM 644 O O . ILE A 1 83 ? -3.570 -6.493 2.378 1.00 98.56 83 ILE A O 1
ATOM 648 N N . LYS A 1 84 ? -5.552 -6.630 3.432 1.00 98.12 84 LYS A N 1
ATOM 649 C CA . LYS A 1 84 ? -5.900 -7.953 2.913 1.00 98.12 84 LYS A CA 1
ATOM 650 C C . LYS A 1 84 ? -5.895 -7.981 1.387 1.00 98.12 84 LYS A C 1
ATOM 652 O O . LYS A 1 84 ? -5.367 -8.923 0.813 1.0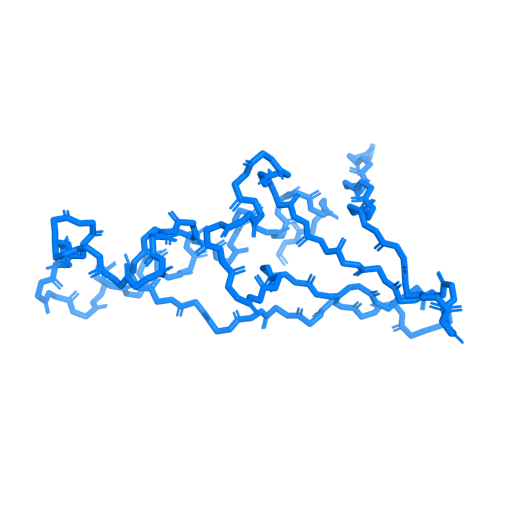0 98.12 84 LYS A O 1
ATOM 657 N N . THR A 1 85 ? -6.408 -6.949 0.716 1.00 96.94 85 THR A N 1
ATOM 658 C CA . THR A 1 85 ? -6.417 -6.916 -0.759 1.00 96.94 85 THR A CA 1
ATOM 659 C C . THR A 1 85 ? -5.005 -6.940 -1.356 1.00 96.94 85 THR A C 1
ATOM 661 O O . THR A 1 85 ? -4.785 -7.547 -2.405 1.00 96.94 85 THR A O 1
ATOM 664 N N . ILE A 1 86 ? -4.028 -6.332 -0.673 1.00 97.81 86 ILE A N 1
ATOM 665 C CA . ILE A 1 86 ? -2.616 -6.338 -1.072 1.00 97.81 86 ILE A CA 1
ATOM 666 C C . ILE A 1 86 ? -2.011 -7.728 -0.856 1.00 97.81 86 ILE A C 1
ATOM 668 O O . ILE A 1 86 ? -1.319 -8.241 -1.738 1.00 97.81 86 ILE A O 1
ATOM 672 N N . LEU A 1 87 ? -2.289 -8.346 0.295 1.00 97.81 87 LEU A N 1
ATOM 673 C CA . LEU A 1 87 ? -1.817 -9.691 0.630 1.00 97.81 87 LEU A CA 1
ATOM 674 C C . LEU A 1 87 ? -2.400 -10.740 -0.322 1.00 97.81 87 LEU A C 1
ATOM 676 O O . LEU A 1 87 ? -1.640 -11.510 -0.906 1.00 97.81 87 LEU A O 1
ATOM 680 N N . ASP A 1 88 ? -3.709 -10.701 -0.572 1.00 96.81 88 ASP A N 1
ATOM 681 C CA . ASP A 1 88 ? -4.401 -11.583 -1.516 1.00 96.81 88 ASP A CA 1
ATOM 682 C C . ASP A 1 88 ? -3.809 -11.455 -2.925 1.00 96.81 88 ASP A C 1
ATOM 684 O O . ASP A 1 88 ? -3.512 -12.459 -3.574 1.00 96.81 88 ASP A O 1
ATOM 688 N N . HIS A 1 89 ? -3.559 -10.222 -3.387 1.00 96.12 89 HIS A N 1
ATOM 689 C CA . HIS A 1 89 ? -2.910 -9.968 -4.676 1.00 96.12 89 HIS A CA 1
ATOM 690 C C . HIS A 1 89 ? -1.488 -10.553 -4.750 1.00 96.12 89 HIS A C 1
ATOM 692 O O . HIS A 1 89 ? -0.976 -10.845 -5.831 1.00 96.12 89 HIS A O 1
ATOM 698 N N . GLN A 1 90 ? -0.825 -10.735 -3.610 1.00 96.12 90 GLN A N 1
ATOM 699 C CA . GLN A 1 90 ? 0.492 -11.358 -3.505 1.00 96.12 90 GLN A CA 1
ATOM 700 C C . GLN A 1 90 ? 0.433 -12.831 -3.077 1.00 96.12 90 GLN A C 1
ATOM 702 O O . GLN A 1 90 ? 1.488 -13.414 -2.836 1.00 96.12 90 GLN A O 1
ATOM 707 N N . ALA A 1 91 ? -0.756 -13.443 -3.042 1.00 95.81 91 ALA A N 1
ATOM 708 C CA . ALA A 1 91 ? -0.982 -14.812 -2.575 1.00 95.81 91 ALA A CA 1
ATOM 709 C C . ALA A 1 91 ? -0.423 -15.072 -1.158 1.00 95.81 91 ALA A C 1
ATOM 711 O O . ALA A 1 91 ? 0.165 -16.121 -0.890 1.00 95.81 91 ALA A O 1
ATOM 712 N N . LEU A 1 92 ? -0.587 -14.091 -0.267 1.00 95.12 92 LEU A N 1
ATOM 713 C CA . LEU A 1 92 ? -0.193 -14.114 1.145 1.00 95.12 92 LEU A CA 1
ATOM 714 C C . LEU A 1 92 ? -1.430 -14.029 2.061 1.00 95.12 92 LEU A C 1
ATOM 716 O O . LEU A 1 92 ? -2.557 -13.933 1.576 1.00 95.12 92 LEU A O 1
ATOM 720 N N . THR A 1 93 ? -1.209 -14.074 3.380 1.00 92.38 93 THR A N 1
ATOM 721 C CA . THR A 1 93 ? -2.243 -14.007 4.431 1.00 92.38 93 THR A CA 1
ATOM 722 C C . THR A 1 93 ? -1.931 -12.954 5.471 1.00 92.38 93 THR A C 1
ATOM 724 O O . THR A 1 93 ? -0.733 -12.858 5.823 1.00 92.38 93 THR A O 1
#

Sequence (93 aa):
MTERGPAYRSSPSNPSLGEIQTRPERVKDMPYAPAIRVAPPGELLFISGATPSPLYHSHPHELHEHQHPVGIAEQTRLAMENIKTILDHQALT

Radius of gyration: 14.35 Å; chains: 1; bounding box: 37×39×30 Å

pLDDT: mean 94.81, std 6.53, range [51.12, 98.56]

Foldseek 3Di:
DDAAADAPDADPVDNQKGADALPNVLVVQDPGGQWIAGHPPVGDIGGDQFWLFALRAGVVHDVVSPPDDPDPVRRVVSRVVSVVSRQVNGVHD